Protein AF-A0A935KMZ1-F1 (afdb_monomer_lite)

Foldseek 3Di:
DDQPQDPDALVQQCVDPVNVVDDNVRSVVVSRPDHDDDADVPGDPDDPPPQDPDKDFAADDKDFDDDVPDTDDIDDPGDIGCPVRD

Sequence (86 aa):
MSISKLGLTTEQLRGIPLLRALSAEQLQRLAELFVRRELGTGELLFHAGQVADAMYLLTEGELVLRQGEEETHRLRPPAIIGELGR

Radius of gyration: 14.12 Å; chains: 1; bounding box: 27×25×40 Å

Secondary structure (DSSP, 8-state):
---------HHHHHTSGGGTTS-HHHHHHHHHH-------TT-----TTS-----EEE-SS-EEEEETTEEEEEE-SSEEESTT--

pLDDT: mean 85.68, std 13.19, range [31.92, 96.0]

Structure (mmCIF, N/CA/C/O backbone):
data_AF-A0A935KMZ1-F1
#
_entry.id   AF-A0A935KMZ1-F1
#
loop_
_atom_site.group_PDB
_atom_site.id
_atom_site.type_symbol
_atom_site.label_atom_id
_atom_site.label_alt_id
_atom_site.label_comp_id
_atom_site.label_asym_id
_atom_site.label_entity_id
_atom_site.label_seq_id
_atom_site.pdbx_PDB_ins_code
_atom_site.Cartn_x
_atom_site.Cartn_y
_atom_site.Cartn_z
_atom_site.occupancy
_atom_site.B_iso_or_equiv
_atom_site.auth_seq_id
_atom_site.auth_comp_id
_atom_site.auth_asym_id
_atom_site.auth_atom_id
_atom_site.pdbx_PDB_model_num
ATOM 1 N N . MET A 1 1 ? -8.205 12.997 -20.689 1.00 35.78 1 MET A N 1
ATOM 2 C CA . MET A 1 1 ? -8.295 12.611 -19.266 1.00 35.78 1 MET A CA 1
ATOM 3 C C . MET A 1 1 ? -6.881 12.270 -18.814 1.00 35.78 1 MET A C 1
ATOM 5 O O . MET A 1 1 ? -6.399 11.202 -19.165 1.00 35.78 1 MET A O 1
ATOM 9 N N . SER A 1 2 ? -6.155 13.214 -18.204 1.00 31.92 2 SER A N 1
ATOM 10 C CA . SER A 1 2 ? -4.769 12.965 -17.776 1.00 31.92 2 SER A CA 1
ATOM 11 C C . SER A 1 2 ? -4.782 12.069 -16.550 1.00 31.92 2 SER A C 1
ATOM 13 O O . SER A 1 2 ? -5.160 12.502 -15.466 1.00 31.92 2 SER A O 1
ATOM 15 N N . ILE A 1 3 ? -4.382 10.816 -16.737 1.00 43.56 3 ILE A N 1
ATOM 16 C CA . ILE A 1 3 ? -3.995 9.938 -15.640 1.00 43.56 3 ILE A CA 1
ATOM 17 C C . ILE A 1 3 ? -2.661 10.495 -15.144 1.00 43.56 3 ILE A C 1
ATOM 19 O O . ILE A 1 3 ? -1.635 10.335 -15.805 1.00 43.56 3 ILE A O 1
ATOM 23 N N . SER A 1 4 ? -2.675 11.224 -14.030 1.00 44.09 4 SER A N 1
ATOM 24 C CA . SER A 1 4 ? -1.448 11.614 -13.338 1.00 44.09 4 SER A CA 1
ATOM 25 C C . SER A 1 4 ? -0.776 10.326 -12.872 1.00 44.09 4 SER A C 1
ATOM 27 O O . SER A 1 4 ? -1.201 9.731 -11.883 1.00 44.09 4 SER A O 1
ATOM 29 N N . LYS A 1 5 ? 0.203 9.844 -13.647 1.00 54.28 5 LYS A N 1
ATOM 30 C CA . LYS A 1 5 ? 0.960 8.625 -13.352 1.00 54.28 5 LYS A CA 1
ATOM 31 C C . LYS A 1 5 ? 1.479 8.749 -11.920 1.00 54.28 5 LYS A C 1
ATOM 33 O O . LYS A 1 5 ? 2.158 9.726 -11.598 1.00 54.28 5 LYS A O 1
ATOM 38 N N . LEU A 1 6 ? 1.100 7.807 -11.055 1.00 59.75 6 LEU A N 1
ATOM 39 C CA . LEU A 1 6 ? 1.655 7.714 -9.712 1.00 59.75 6 LEU A CA 1
ATOM 40 C C . LEU A 1 6 ? 3.176 7.667 -9.904 1.00 59.75 6 LEU A C 1
ATOM 42 O O . LEU A 1 6 ? 3.658 6.843 -10.677 1.00 59.75 6 LEU A O 1
ATOM 46 N N . GLY A 1 7 ? 3.925 8.586 -9.298 1.00 63.66 7 GLY A N 1
ATOM 47 C CA . GLY A 1 7 ? 5.381 8.682 -9.459 1.00 63.66 7 GLY A CA 1
ATOM 48 C C . GLY A 1 7 ? 6.148 7.523 -8.813 1.00 63.66 7 GLY A C 1
ATOM 49 O O . GLY A 1 7 ? 7.212 7.754 -8.255 1.00 63.66 7 GLY A O 1
ATOM 50 N N . LEU A 1 8 ? 5.586 6.308 -8.824 1.00 78.19 8 LEU A N 1
ATOM 51 C CA . LEU A 1 8 ? 6.216 5.088 -8.349 1.00 78.19 8 LEU A CA 1
ATOM 52 C C . LEU A 1 8 ? 7.260 4.639 -9.363 1.00 78.19 8 LEU A C 1
ATOM 54 O O . LEU A 1 8 ? 6.939 4.257 -10.489 1.00 78.19 8 LEU A O 1
ATOM 58 N N . THR A 1 9 ? 8.517 4.666 -8.949 1.00 85.19 9 THR A N 1
ATOM 59 C CA . THR A 1 9 ? 9.616 4.142 -9.750 1.00 85.19 9 THR A CA 1
ATOM 60 C C . THR A 1 9 ? 9.776 2.643 -9.532 1.00 85.19 9 THR A C 1
ATOM 62 O O . THR A 1 9 ? 9.431 2.086 -8.483 1.00 85.19 9 THR A O 1
ATOM 65 N N . THR A 1 10 ? 10.364 1.967 -10.517 1.00 86.81 10 THR A N 1
ATOM 66 C CA . THR A 1 10 ? 10.768 0.565 -10.380 1.00 86.81 10 THR A CA 1
ATOM 67 C C . THR A 1 10 ? 11.712 0.360 -9.197 1.00 86.81 10 THR A C 1
ATOM 69 O O . THR A 1 10 ? 11.669 -0.679 -8.546 1.00 86.81 10 THR A O 1
ATOM 72 N N . GLU A 1 11 ? 12.529 1.362 -8.874 1.00 84.44 11 GLU A N 1
ATOM 73 C CA . GLU A 1 11 ? 13.477 1.356 -7.760 1.00 84.44 11 GLU A CA 1
ATOM 74 C C . GLU A 1 11 ? 12.751 1.347 -6.413 1.00 84.44 11 GLU A C 1
ATOM 76 O O . GLU A 1 11 ? 13.115 0.562 -5.536 1.00 84.44 11 GLU A O 1
ATOM 81 N N . GLN A 1 12 ? 11.694 2.154 -6.264 1.00 84.50 12 GLN A N 1
ATOM 82 C CA . GLN A 1 12 ? 10.865 2.157 -5.057 1.00 84.50 12 GLN A CA 1
ATOM 83 C C . GLN A 1 12 ? 10.190 0.800 -4.845 1.00 84.50 12 GLN A C 1
ATOM 85 O O . GLN A 1 12 ? 10.225 0.264 -3.737 1.00 84.50 12 GLN A O 1
ATOM 90 N N . LEU A 1 13 ? 9.637 0.206 -5.908 1.00 89.44 13 LEU A N 1
ATOM 91 C CA . LEU A 1 13 ? 8.997 -1.108 -5.820 1.00 89.44 13 LEU A CA 1
ATOM 92 C C . LEU A 1 13 ? 10.003 -2.231 -5.532 1.00 89.44 13 LEU A C 1
ATOM 94 O O . LEU A 1 13 ? 9.721 -3.116 -4.728 1.00 89.44 13 LEU A O 1
ATOM 98 N N . ARG A 1 14 ? 11.204 -2.175 -6.119 1.00 89.50 14 ARG A N 1
ATOM 99 C CA . ARG A 1 14 ? 12.280 -3.156 -5.890 1.00 89.50 14 ARG A CA 1
ATOM 100 C C . ARG A 1 14 ? 12.782 -3.158 -4.443 1.00 89.50 14 ARG A C 1
ATOM 102 O O . ARG A 1 14 ? 13.255 -4.185 -3.956 1.00 89.50 14 ARG A O 1
ATOM 109 N N . GLY A 1 15 ? 12.662 -2.033 -3.736 1.00 87.12 15 GLY A N 1
ATOM 110 C CA . GLY A 1 15 ? 12.968 -1.952 -2.306 1.00 87.12 15 GLY A CA 1
ATOM 111 C C . GLY A 1 15 ? 12.102 -2.886 -1.452 1.00 87.12 15 GLY A C 1
ATOM 112 O O . GLY A 1 15 ? 12.560 -3.371 -0.412 1.00 87.12 15 GLY A O 1
ATOM 113 N N . ILE A 1 16 ? 10.892 -3.204 -1.919 1.00 88.94 16 ILE A N 1
ATOM 114 C CA . ILE A 1 16 ? 9.891 -3.949 -1.163 1.00 88.94 16 ILE A CA 1
ATOM 115 C C . ILE A 1 16 ? 10.139 -5.461 -1.277 1.00 88.94 16 ILE A C 1
ATOM 117 O O . ILE A 1 16 ? 10.049 -5.999 -2.381 1.00 88.94 16 ILE A O 1
ATOM 121 N N . PRO A 1 17 ? 10.401 -6.181 -0.162 1.00 88.50 17 PRO A N 1
ATOM 122 C CA . PRO A 1 17 ? 10.750 -7.604 -0.191 1.00 88.50 17 PRO A CA 1
ATOM 123 C C . PRO A 1 17 ? 9.790 -8.490 -0.992 1.00 88.50 17 PRO A C 1
ATOM 125 O O . PRO A 1 17 ? 10.256 -9.319 -1.769 1.00 88.50 17 PRO A O 1
ATOM 128 N N . LEU A 1 18 ? 8.476 -8.267 -0.866 1.00 87.88 18 LEU A N 1
ATOM 129 C CA . LEU A 1 18 ? 7.443 -9.037 -1.570 1.00 87.88 18 LEU A CA 1
ATOM 130 C C . LEU A 1 18 ? 7.548 -8.934 -3.103 1.00 87.88 18 LEU A C 1
ATOM 132 O O . LEU A 1 18 ? 7.179 -9.863 -3.811 1.00 87.88 18 LEU A O 1
ATOM 136 N N . LEU A 1 19 ? 8.072 -7.820 -3.622 1.00 90.62 19 LEU A N 1
ATOM 137 C CA . LEU A 1 19 ? 8.132 -7.535 -5.058 1.00 90.62 19 LEU A CA 1
ATOM 138 C C . LEU A 1 19 ? 9.513 -7.814 -5.672 1.00 90.62 19 LEU A C 1
ATOM 140 O O . LEU A 1 19 ? 9.674 -7.701 -6.885 1.00 90.62 19 LEU A O 1
ATOM 144 N N . ARG A 1 20 ? 10.518 -8.198 -4.870 1.00 88.44 20 ARG A N 1
ATOM 145 C CA . ARG A 1 20 ? 11.914 -8.370 -5.330 1.00 88.44 20 ARG A CA 1
ATOM 146 C C . ARG A 1 20 ? 12.101 -9.436 -6.404 1.00 88.44 20 ARG A C 1
ATOM 148 O O . ARG A 1 20 ? 13.072 -9.364 -7.148 1.00 88.44 20 ARG A O 1
ATOM 155 N N . ALA A 1 21 ? 11.208 -10.421 -6.465 1.00 92.06 21 ALA A N 1
ATOM 156 C CA . ALA A 1 21 ? 11.270 -11.496 -7.451 1.00 92.06 21 ALA A CA 1
ATOM 157 C C . ALA A 1 21 ? 10.801 -11.065 -8.854 1.00 92.06 21 ALA A C 1
ATOM 159 O O . ALA A 1 21 ? 10.970 -11.820 -9.808 1.00 92.06 21 ALA A O 1
ATOM 160 N N . LEU A 1 22 ? 10.203 -9.876 -8.990 1.00 94.50 22 LEU A N 1
ATOM 161 C CA . LEU A 1 22 ? 9.693 -9.374 -10.262 1.00 94.50 22 LEU A CA 1
ATOM 162 C C . LEU A 1 22 ? 10.813 -8.751 -11.109 1.00 94.50 22 LEU A C 1
ATOM 164 O O . LEU A 1 22 ? 11.665 -8.014 -10.605 1.00 94.50 22 LEU A O 1
ATOM 168 N N . SER A 1 23 ? 10.781 -9.006 -12.419 1.00 95.75 23 SER A N 1
ATOM 169 C CA . SER A 1 23 ? 11.661 -8.355 -13.394 1.00 95.75 23 SER A CA 1
ATOM 170 C C . SER A 1 23 ? 11.406 -6.847 -13.463 1.00 95.75 23 SER A C 1
ATOM 172 O O . SER A 1 23 ? 10.365 -6.348 -13.028 1.00 95.75 23 SER A O 1
ATOM 174 N N . ALA A 1 24 ? 12.332 -6.098 -14.065 1.00 92.12 24 ALA A N 1
ATOM 175 C CA . ALA A 1 24 ? 12.140 -4.666 -14.286 1.00 92.12 24 ALA A CA 1
ATOM 176 C C . ALA A 1 24 ? 10.874 -4.375 -15.114 1.00 92.12 24 ALA A C 1
ATOM 178 O O . ALA A 1 24 ? 10.106 -3.487 -14.745 1.00 92.12 24 ALA A O 1
ATOM 179 N N . GLU A 1 25 ? 10.593 -5.158 -16.165 1.00 94.12 25 GLU A N 1
ATOM 180 C CA . GLU A 1 25 ? 9.372 -4.975 -16.960 1.00 94.12 25 GLU A CA 1
ATOM 181 C C . GLU A 1 25 ? 8.108 -5.330 -16.166 1.00 94.12 25 GLU A C 1
ATOM 183 O O . GLU A 1 25 ? 7.073 -4.686 -16.334 1.00 94.12 25 GLU A O 1
ATOM 188 N N . GLN A 1 26 ? 8.163 -6.350 -15.302 1.00 95.19 26 GLN A N 1
ATOM 189 C CA . GLN A 1 26 ? 7.045 -6.701 -14.421 1.00 95.19 26 GLN A CA 1
ATOM 190 C C . GLN A 1 26 ? 6.772 -5.599 -13.393 1.00 95.19 26 GLN A C 1
ATOM 192 O O . GLN A 1 26 ? 5.615 -5.236 -13.199 1.00 95.19 26 GLN A O 1
ATOM 197 N N . LEU A 1 27 ? 7.817 -5.032 -12.784 1.00 93.31 27 LEU A N 1
ATOM 198 C CA . LEU A 1 27 ? 7.699 -3.906 -11.855 1.00 93.31 27 LEU A CA 1
ATOM 199 C C . LEU A 1 27 ? 7.142 -2.661 -12.546 1.00 93.31 27 LEU A C 1
ATOM 201 O O . LEU A 1 27 ? 6.296 -1.982 -11.975 1.00 93.31 27 LEU A O 1
ATOM 205 N N . GLN A 1 28 ? 7.570 -2.382 -13.779 1.00 91.31 28 GLN A N 1
ATOM 206 C CA . GLN A 1 28 ? 7.045 -1.258 -14.548 1.00 91.31 28 GLN A CA 1
ATOM 207 C C . GLN A 1 28 ? 5.551 -1.426 -14.838 1.00 91.31 28 GLN A C 1
ATOM 209 O O . GLN A 1 28 ? 4.780 -0.501 -14.599 1.00 91.31 28 GLN A O 1
ATOM 214 N N . ARG A 1 29 ? 5.120 -2.616 -15.279 1.00 92.06 29 ARG A N 1
ATOM 215 C CA . ARG A 1 29 ? 3.691 -2.901 -15.476 1.00 92.06 29 ARG A CA 1
ATOM 216 C C . ARG A 1 29 ? 2.908 -2.804 -14.170 1.00 92.06 29 ARG A C 1
ATOM 218 O O . ARG A 1 29 ? 1.823 -2.244 -14.163 1.00 92.06 29 ARG A O 1
ATOM 225 N N . LEU A 1 30 ? 3.458 -3.312 -13.068 1.00 90.50 30 LEU A N 1
ATOM 226 C CA . LEU A 1 30 ? 2.823 -3.226 -11.754 1.00 90.50 30 LEU A CA 1
ATOM 227 C C . LEU A 1 30 ? 2.660 -1.770 -11.293 1.00 90.50 30 LEU A C 1
ATOM 229 O O . LEU A 1 30 ? 1.596 -1.412 -10.796 1.00 90.50 30 LEU A O 1
ATOM 233 N N . ALA A 1 31 ? 3.677 -0.926 -11.491 1.00 89.25 31 ALA A N 1
ATOM 234 C CA . ALA A 1 31 ? 3.613 0.498 -11.162 1.00 89.25 31 ALA A CA 1
ATOM 235 C C . ALA A 1 31 ? 2.453 1.203 -11.884 1.00 89.25 31 ALA A C 1
ATOM 237 O O . ALA A 1 31 ? 1.797 2.063 -11.302 1.00 89.25 31 ALA A O 1
ATOM 238 N N . GLU A 1 32 ? 2.168 0.807 -13.127 1.00 88.88 32 GLU A N 1
ATOM 239 C CA . GLU A 1 32 ? 1.074 1.362 -13.930 1.00 88.88 32 GLU A CA 1
ATOM 240 C C . GLU A 1 32 ? -0.323 0.916 -13.472 1.00 88.88 32 GLU A C 1
ATOM 242 O O . GLU A 1 32 ? -1.301 1.580 -13.810 1.00 88.88 32 GLU A O 1
ATOM 247 N N . LEU A 1 33 ? -0.430 -0.165 -12.690 1.00 88.81 33 LEU A N 1
ATOM 248 C CA . LEU A 1 33 ? -1.704 -0.644 -12.142 1.00 88.81 33 LEU A CA 1
ATOM 249 C C . LEU A 1 33 ? -2.127 0.097 -10.868 1.00 88.81 33 LEU A C 1
ATOM 251 O O . LEU A 1 33 ? -3.301 0.054 -10.499 1.00 88.81 33 LEU A O 1
ATOM 255 N N . PHE A 1 34 ? -1.200 0.769 -10.180 1.00 89.19 34 PHE A N 1
ATOM 256 C CA . PHE A 1 34 ? -1.532 1.504 -8.964 1.00 89.19 34 PHE A CA 1
ATOM 257 C C . PHE A 1 34 ? -2.311 2.786 -9.272 1.00 89.19 34 PHE A C 1
ATOM 259 O O . PHE A 1 34 ? -1.913 3.612 -10.094 1.00 89.19 34 PHE A O 1
ATOM 266 N N . VAL A 1 35 ? -3.393 2.991 -8.523 1.00 88.25 35 VAL A N 1
ATOM 267 C CA . VAL A 1 35 ? -4.197 4.217 -8.543 1.00 88.25 35 VAL A CA 1
ATOM 268 C C . VAL A 1 35 ? -3.976 4.978 -7.237 1.00 88.25 35 VAL A C 1
ATOM 270 O O . VAL A 1 35 ? -3.954 4.380 -6.161 1.00 88.25 35 VAL A O 1
ATOM 273 N N . ARG A 1 36 ? -3.805 6.306 -7.320 1.00 88.06 36 ARG A N 1
ATOM 274 C CA . ARG A 1 36 ? -3.648 7.163 -6.135 1.00 88.06 36 ARG A CA 1
ATOM 275 C C . ARG A 1 36 ? -4.925 7.122 -5.298 1.00 88.06 36 ARG A C 1
ATOM 277 O O . ARG A 1 36 ? -6.004 7.396 -5.815 1.00 88.06 36 ARG A O 1
ATOM 284 N N . ARG A 1 37 ? -4.778 6.858 -4.002 1.00 90.75 37 ARG A N 1
ATOM 285 C CA . ARG A 1 37 ? -5.822 7.040 -2.992 1.00 90.75 37 ARG A CA 1
ATOM 286 C C . ARG A 1 37 ? -5.266 7.938 -1.898 1.00 90.75 37 ARG A C 1
ATOM 288 O O . ARG A 1 37 ? -4.190 7.665 -1.377 1.00 90.75 37 ARG A O 1
ATOM 295 N N . GLU A 1 38 ? -5.990 9.001 -1.585 1.00 93.12 38 GLU A N 1
ATOM 296 C CA . GLU A 1 38 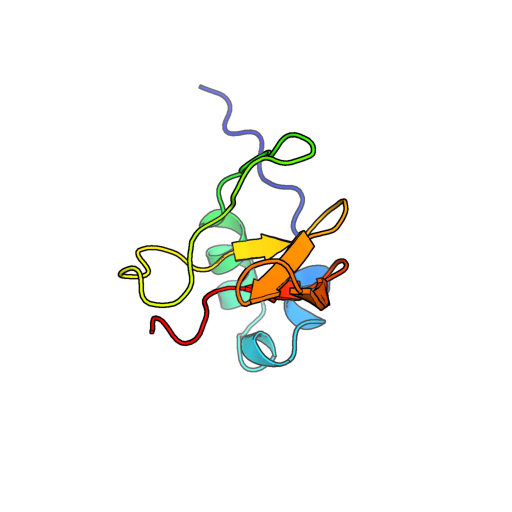? -5.669 9.905 -0.482 1.00 93.12 38 GLU A CA 1
ATOM 297 C C . GLU A 1 38 ? -6.630 9.634 0.668 1.00 93.12 38 GLU A C 1
ATOM 299 O O . GLU A 1 38 ? -7.784 9.280 0.434 1.00 93.12 38 GLU A O 1
ATOM 304 N N . LEU A 1 39 ? -6.127 9.761 1.892 1.00 94.69 39 LEU A N 1
ATOM 305 C CA . LEU A 1 39 ? -6.908 9.633 3.113 1.00 94.69 39 LEU A CA 1
ATOM 306 C C . LEU A 1 39 ? -6.646 10.855 3.985 1.00 94.69 39 LEU A C 1
ATOM 308 O O . LEU A 1 39 ? -5.497 11.278 4.140 1.00 94.69 39 LEU A O 1
ATOM 312 N N . GLY A 1 40 ? -7.708 11.406 4.561 1.00 95.69 40 GLY A N 1
ATOM 313 C CA . GLY A 1 40 ? -7.604 12.440 5.582 1.00 95.69 40 GLY A CA 1
ATOM 314 C C . GLY A 1 40 ? -7.172 11.880 6.940 1.00 95.69 40 GLY A C 1
ATOM 315 O O . GLY A 1 40 ? -7.279 10.685 7.221 1.00 95.69 40 GLY A O 1
ATOM 316 N N . T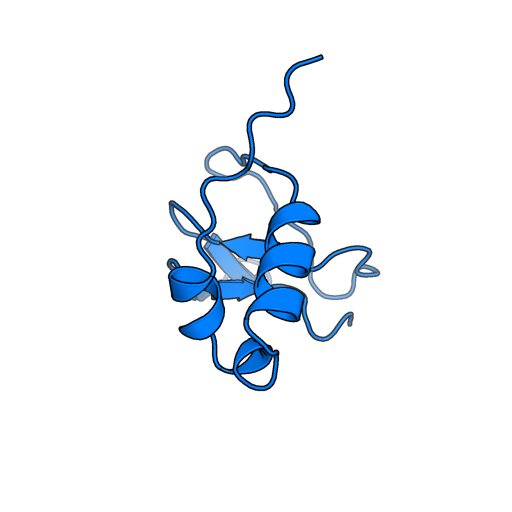HR A 1 41 ? -6.725 12.761 7.837 1.00 93.25 41 THR A N 1
ATOM 317 C CA . THR A 1 41 ? -6.461 12.388 9.234 1.00 93.25 41 THR A CA 1
ATOM 318 C C . THR A 1 41 ? -7.718 11.802 9.874 1.00 93.25 41 THR A C 1
ATOM 320 O O . THR A 1 41 ? -8.763 12.447 9.907 1.00 93.25 41 THR A O 1
ATOM 323 N N . GLY A 1 42 ? -7.598 10.591 10.420 1.00 92.38 42 GLY A N 1
ATOM 324 C CA . GLY A 1 42 ? -8.707 9.876 11.055 1.00 92.38 42 GLY A CA 1
ATOM 325 C C . GLY A 1 42 ? -9.607 9.108 10.083 1.00 92.38 42 GLY A C 1
ATOM 326 O O . GLY A 1 42 ? -10.476 8.371 10.542 1.00 92.38 42 GLY A O 1
ATOM 327 N N . GLU A 1 43 ? -9.390 9.228 8.772 1.00 95.06 43 GLU A N 1
ATOM 328 C CA . GLU A 1 43 ? -10.097 8.421 7.783 1.00 95.06 43 GLU A CA 1
ATOM 329 C C . GLU A 1 43 ? -9.595 6.973 7.807 1.00 95.06 43 GLU A C 1
ATOM 331 O O . GLU A 1 43 ? -8.401 6.695 7.956 1.00 95.06 43 GLU A O 1
ATOM 336 N N . LEU A 1 44 ? -10.526 6.033 7.668 1.00 92.25 44 LEU A N 1
ATOM 337 C CA . LEU A 1 44 ? -10.225 4.613 7.700 1.00 92.25 44 LEU A CA 1
ATOM 338 C C . LEU A 1 44 ? -9.869 4.091 6.303 1.00 92.25 44 LEU A C 1
ATOM 340 O O . LEU A 1 44 ? -10.623 4.276 5.348 1.00 92.25 44 LEU A O 1
ATOM 344 N N . LEU A 1 45 ? -8.765 3.345 6.202 1.00 92.19 45 LEU A N 1
ATOM 345 C CA . LEU A 1 45 ? -8.427 2.621 4.977 1.00 92.19 45 LEU A CA 1
ATOM 346 C C . LEU A 1 45 ? -9.351 1.402 4.764 1.00 92.19 45 LEU A C 1
ATOM 348 O O . LEU A 1 45 ? -10.013 1.327 3.726 1.00 92.19 45 LEU A O 1
ATOM 352 N N . PHE A 1 46 ? -9.388 0.479 5.737 1.00 90.19 46 PHE A N 1
ATOM 353 C CA . PHE A 1 46 ? -10.310 -0.667 5.847 1.00 90.19 46 PHE A CA 1
ATOM 354 C C . PHE A 1 46 ? -10.300 -1.252 7.279 1.00 90.19 46 PHE A C 1
ATOM 356 O O . PHE A 1 46 ? -9.410 -0.925 8.067 1.00 90.19 46 PHE A O 1
ATOM 363 N N . HIS A 1 47 ? -11.246 -2.143 7.607 1.00 88.50 47 HIS A N 1
ATOM 364 C CA . HIS A 1 47 ? -11.216 -2.955 8.835 1.00 88.50 47 HIS A CA 1
ATOM 365 C C . HIS A 1 47 ? -10.658 -4.360 8.575 1.00 88.50 47 HIS A C 1
ATOM 367 O O . HIS A 1 47 ? -10.960 -4.976 7.553 1.00 88.50 47 HIS A O 1
ATOM 373 N N . ALA A 1 48 ? -9.890 -4.894 9.527 1.00 79.81 48 ALA A N 1
ATOM 374 C CA . ALA A 1 48 ? -9.456 -6.290 9.484 1.00 79.81 48 ALA A CA 1
ATOM 375 C C . ALA A 1 48 ? -10.668 -7.242 9.457 1.00 79.81 48 ALA A C 1
ATOM 377 O O . ALA A 1 48 ? -11.660 -7.001 10.147 1.00 79.81 48 ALA A O 1
ATOM 378 N N . GLY A 1 49 ? -10.590 -8.311 8.660 1.00 78.81 49 GLY A N 1
ATOM 379 C CA . GLY A 1 49 ? -11.687 -9.265 8.468 1.00 78.81 49 GLY A CA 1
ATOM 380 C C . GLY A 1 49 ? -12.752 -8.836 7.451 1.00 78.81 49 GLY A C 1
ATOM 381 O O . GLY A 1 49 ? -13.689 -9.594 7.202 1.00 78.81 49 GLY A O 1
ATOM 382 N N . GLN A 1 50 ? -12.637 -7.647 6.847 1.00 82.12 50 GLN A N 1
ATOM 383 C CA . GLN A 1 50 ? -13.402 -7.324 5.641 1.00 82.12 50 GLN A CA 1
ATOM 384 C C . GLN A 1 50 ? -12.767 -8.004 4.427 1.00 82.12 50 GLN A C 1
ATOM 386 O O . GLN A 1 50 ? -11.546 -8.138 4.354 1.00 82.12 50 GLN A O 1
ATOM 391 N N . VAL A 1 51 ? -13.600 -8.404 3.460 1.00 80.00 51 VAL A N 1
ATOM 392 C CA . VAL A 1 51 ? -13.117 -8.924 2.175 1.00 80.00 51 VAL A CA 1
ATOM 393 C C . VAL A 1 51 ? -12.198 -7.879 1.549 1.00 80.00 51 VAL A C 1
ATOM 395 O O . VAL A 1 51 ? -12.580 -6.722 1.377 1.00 80.00 51 VAL A O 1
ATOM 398 N N . ALA A 1 52 ? -10.962 -8.281 1.271 1.00 78.56 52 ALA A N 1
ATOM 399 C CA . ALA A 1 52 ? -9.981 -7.407 0.663 1.00 78.56 52 ALA A CA 1
ATOM 400 C C . ALA A 1 52 ? -10.140 -7.433 -0.859 1.00 78.56 52 ALA A C 1
ATOM 402 O O . ALA A 1 52 ? -9.861 -8.443 -1.502 1.00 78.56 52 ALA A O 1
ATOM 403 N N . ASP A 1 53 ? -10.520 -6.295 -1.433 1.00 82.25 53 ASP A N 1
ATOM 404 C CA . ASP A 1 53 ? -10.637 -6.140 -2.889 1.00 82.25 53 ASP A CA 1
ATOM 405 C C . ASP A 1 53 ? -9.376 -5.523 -3.523 1.00 82.25 53 ASP A C 1
ATOM 407 O O . ASP A 1 53 ? -9.258 -5.429 -4.745 1.00 82.25 53 ASP A O 1
ATOM 411 N N . ALA A 1 54 ? -8.424 -5.075 -2.696 1.00 87.81 54 ALA A N 1
ATOM 412 C CA . ALA A 1 54 ? -7.187 -4.437 -3.133 1.00 87.81 54 ALA A CA 1
ATOM 413 C C . ALA A 1 54 ? -6.067 -4.561 -2.089 1.00 87.81 54 ALA A C 1
ATOM 415 O O . ALA A 1 54 ? -6.318 -4.584 -0.883 1.00 87.81 54 ALA A O 1
ATOM 416 N N . MET A 1 55 ? -4.821 -4.536 -2.568 1.00 88.88 55 MET A N 1
ATOM 417 C CA . MET A 1 55 ? -3.644 -4.232 -1.751 1.00 88.88 55 MET A CA 1
ATOM 418 C C . MET A 1 55 ? -3.266 -2.756 -1.895 1.00 88.88 55 MET A C 1
ATOM 420 O O . MET A 1 55 ? -3.505 -2.139 -2.935 1.00 88.88 55 MET A O 1
ATOM 424 N N . TYR A 1 56 ? -2.616 -2.204 -0.875 1.00 91.31 56 TYR A N 1
ATOM 425 C CA . TYR A 1 56 ? -2.179 -0.811 -0.861 1.00 91.31 56 TYR A CA 1
ATOM 426 C C . TYR A 1 56 ? -0.671 -0.714 -0.660 1.00 91.31 56 TYR A C 1
ATOM 428 O O . TYR A 1 56 ? -0.069 -1.524 0.046 1.00 91.31 56 TYR A O 1
ATOM 436 N N . LEU A 1 57 ? -0.076 0.316 -1.256 1.00 92.00 57 LEU A N 1
ATOM 437 C CA . LEU A 1 57 ? 1.290 0.743 -0.990 1.00 92.00 57 LEU A CA 1
ATOM 438 C C . LEU A 1 57 ? 1.243 2.127 -0.343 1.00 92.00 57 LEU A C 1
ATOM 440 O O . LEU A 1 57 ? 0.832 3.095 -0.980 1.00 92.00 57 LEU A O 1
ATOM 444 N N . LEU A 1 58 ? 1.666 2.225 0.915 1.00 92.38 58 LEU A N 1
ATOM 445 C CA . LEU A 1 58 ? 1.776 3.503 1.609 1.00 92.38 58 LEU A CA 1
ATOM 446 C C . LEU A 1 58 ? 3.007 4.257 1.088 1.00 92.38 58 LEU A C 1
ATOM 448 O O . LEU A 1 58 ? 4.140 3.831 1.322 1.00 92.38 58 LEU A O 1
ATOM 452 N N . THR A 1 59 ? 2.778 5.362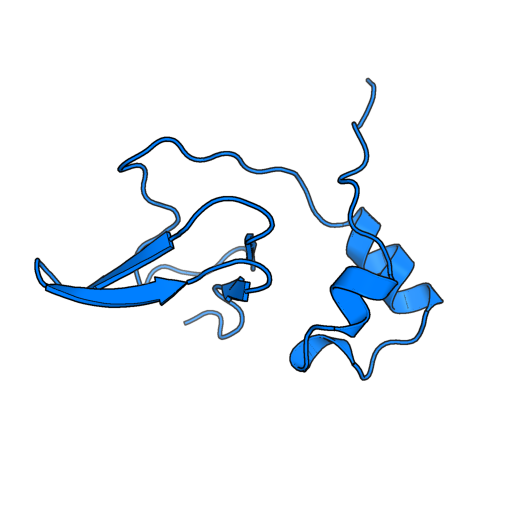 0.378 1.00 89.94 59 THR A N 1
ATOM 453 C CA . THR A 1 59 ? 3.835 6.178 -0.247 1.00 89.94 59 THR A CA 1
ATOM 454 C C . THR A 1 59 ? 4.161 7.454 0.521 1.00 89.94 59 THR A C 1
ATOM 456 O O . THR A 1 59 ? 5.266 7.969 0.394 1.00 89.94 59 THR A O 1
ATOM 459 N N . GLU A 1 60 ? 3.218 7.964 1.311 1.00 90.56 60 GLU A N 1
ATOM 460 C CA . GLU A 1 60 ? 3.338 9.203 2.082 1.00 90.56 60 GLU A CA 1
ATOM 461 C C . GLU A 1 60 ? 2.499 9.107 3.363 1.00 90.56 60 GLU A C 1
ATOM 463 O O . GLU A 1 60 ? 1.504 8.385 3.401 1.00 90.56 60 GLU A O 1
ATOM 468 N N . GLY A 1 61 ? 2.896 9.845 4.401 1.00 94.25 61 GLY A N 1
ATOM 469 C CA . GLY A 1 61 ? 2.145 9.937 5.648 1.00 94.25 61 GLY A CA 1
ATOM 470 C C . GLY A 1 61 ? 2.332 8.715 6.539 1.00 94.25 61 GLY A C 1
ATOM 471 O O . GLY A 1 61 ? 3.408 8.118 6.590 1.00 94.25 61 GLY A O 1
ATOM 472 N N . GLU A 1 62 ? 1.290 8.372 7.288 1.00 96.00 62 GLU A N 1
ATOM 473 C CA . GLU A 1 62 ? 1.342 7.297 8.268 1.00 96.00 62 GLU A CA 1
ATOM 474 C C . GLU A 1 62 ? -0.031 6.657 8.460 1.00 96.00 62 GLU A C 1
ATOM 476 O O . GLU A 1 62 ? -1.057 7.335 8.402 1.00 96.00 62 GLU A O 1
ATOM 481 N N . LEU A 1 63 ? -0.043 5.351 8.718 1.00 95.62 63 LEU A N 1
ATOM 482 C CA . LEU A 1 63 ? -1.246 4.609 9.083 1.00 95.62 63 LEU A CA 1
ATOM 483 C C . LEU A 1 63 ? -1.037 3.903 10.416 1.00 95.62 63 LEU A C 1
ATOM 485 O O . LEU A 1 63 ? 0.050 3.411 10.711 1.00 95.62 63 LEU A O 1
ATOM 489 N N . VAL A 1 64 ? -2.100 3.817 11.206 1.00 94.69 64 VAL A N 1
ATOM 490 C CA . VAL A 1 64 ? -2.101 3.104 12.483 1.00 94.69 64 VAL A CA 1
ATOM 491 C C . VAL A 1 64 ? -3.034 1.908 12.372 1.00 94.69 64 VAL A C 1
ATOM 493 O O . VAL A 1 64 ? -4.176 2.043 11.937 1.00 94.69 64 VAL A O 1
ATOM 496 N N . LEU A 1 65 ? -2.557 0.741 12.793 1.00 92.56 65 LEU A N 1
ATOM 497 C CA . LEU A 1 65 ? -3.393 -0.437 12.982 1.00 92.56 65 LEU A CA 1
ATOM 498 C C . LEU A 1 65 ? -3.974 -0.394 14.388 1.00 92.56 65 LEU A C 1
ATOM 500 O O . LEU A 1 65 ? -3.230 -0.337 15.371 1.00 92.56 65 LEU A O 1
ATOM 504 N N . ARG A 1 66 ? -5.299 -0.468 14.477 1.00 91.62 66 ARG A N 1
ATOM 505 C CA . ARG A 1 66 ? -6.020 -0.506 15.748 1.00 91.62 66 ARG A CA 1
ATOM 506 C C . ARG A 1 66 ? -6.714 -1.844 15.950 1.00 91.62 66 ARG A C 1
ATOM 508 O O . ARG A 1 66 ? -7.262 -2.400 15.001 1.00 91.62 66 ARG A O 1
ATOM 515 N N . GLN A 1 67 ? -6.700 -2.331 17.185 1.00 88.81 67 GLN 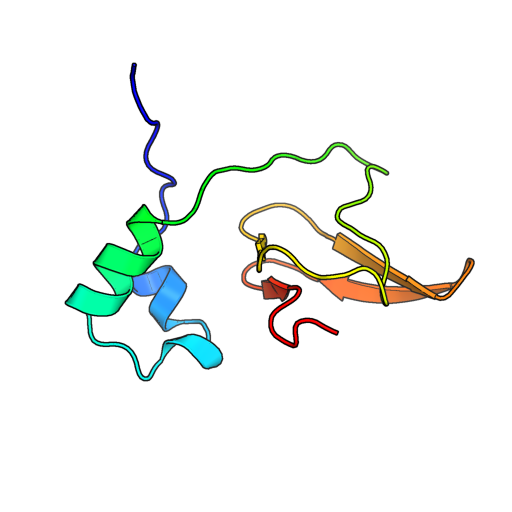A N 1
ATOM 516 C CA . GLN A 1 67 ? -7.540 -3.438 17.640 1.00 88.81 67 GLN A CA 1
ATOM 517 C C . GLN A 1 67 ? -8.438 -2.906 18.758 1.00 88.81 67 GLN A C 1
ATOM 519 O O . GLN A 1 67 ? -7.985 -2.657 19.871 1.00 88.81 67 GLN A O 1
ATOM 524 N N . GLY A 1 68 ? -9.708 -2.649 18.433 1.00 87.00 68 GLY A N 1
ATOM 525 C CA . GLY A 1 68 ? -10.579 -1.862 19.306 1.00 87.00 68 GLY A CA 1
ATOM 526 C C . GLY A 1 68 ? -10.061 -0.426 19.444 1.00 87.00 68 GLY A C 1
ATOM 527 O O . GLY A 1 68 ? -9.819 0.244 18.440 1.00 87.00 68 GLY A O 1
ATOM 528 N N . GLU A 1 69 ? -9.881 0.032 20.682 1.00 86.88 69 GLU A N 1
ATOM 529 C CA . GLU A 1 69 ? -9.346 1.368 20.988 1.00 86.88 69 GLU A CA 1
ATOM 530 C C . GLU A 1 69 ? -7.808 1.409 21.041 1.00 86.88 69 GLU A C 1
ATOM 532 O O . GLU A 1 69 ? -7.221 2.490 21.077 1.00 86.88 69 GLU A O 1
ATOM 537 N N . GLU A 1 70 ? -7.139 0.254 21.015 1.00 93.06 70 GLU A N 1
ATOM 538 C CA . GLU A 1 70 ? -5.688 0.167 21.168 1.00 93.06 70 GLU A CA 1
ATOM 539 C C . GLU A 1 70 ? -4.959 0.320 19.826 1.00 93.06 70 GLU A C 1
ATOM 541 O O . GLU A 1 70 ? -5.251 -0.378 18.851 1.00 93.06 70 GLU A O 1
ATOM 546 N N . GLU A 1 71 ? -3.967 1.215 19.776 1.00 93.44 71 GLU A N 1
ATOM 547 C CA . GLU A 1 71 ? -3.018 1.301 18.664 1.00 93.44 71 GLU A CA 1
ATOM 548 C C . GLU A 1 71 ? -1.944 0.218 18.804 1.00 93.44 71 GLU A C 1
ATOM 550 O O . GLU A 1 71 ? -1.129 0.252 19.720 1.00 93.44 71 GLU A O 1
ATOM 555 N N . THR A 1 72 ? -1.913 -0.727 17.868 1.00 93.69 72 THR A N 1
ATOM 556 C CA . THR A 1 72 ? -1.006 -1.888 17.929 1.00 93.69 72 THR A CA 1
ATOM 557 C C . THR A 1 72 ? 0.256 -1.687 17.099 1.00 93.69 72 THR A C 1
ATOM 559 O O . THR A 1 72 ? 1.353 -2.058 17.514 1.00 93.69 72 THR A O 1
ATOM 562 N N . HIS A 1 73 ? 0.122 -1.066 15.924 1.00 92.69 73 HIS A N 1
ATOM 563 C CA . HIS A 1 73 ? 1.237 -0.827 15.015 1.00 92.69 73 HIS A CA 1
ATOM 564 C C . HIS A 1 73 ? 1.088 0.491 14.273 1.00 92.69 73 HIS A C 1
ATOM 566 O O . HIS A 1 73 ? -0.014 0.979 14.030 1.00 92.69 73 HIS A O 1
ATOM 572 N N . ARG A 1 74 ? 2.231 1.028 13.854 1.00 95.12 74 ARG A N 1
ATOM 573 C CA . ARG A 1 74 ? 2.343 2.264 13.090 1.00 95.12 74 ARG A CA 1
ATOM 574 C C . ARG A 1 74 ? 3.159 1.989 11.834 1.00 95.12 74 ARG A C 1
ATOM 576 O O . ARG A 1 74 ? 4.300 1.541 11.927 1.00 95.12 74 ARG A O 1
ATOM 583 N N . LEU A 1 75 ? 2.556 2.207 10.671 1.00 94.31 75 LEU A N 1
ATOM 584 C CA . LEU A 1 75 ? 3.143 1.950 9.361 1.00 94.31 75 LEU A CA 1
ATOM 585 C C . LEU A 1 75 ? 3.605 3.253 8.724 1.00 94.31 75 LEU A C 1
ATOM 587 O O . LEU A 1 75 ? 2.858 4.228 8.678 1.00 94.31 75 LEU A O 1
ATOM 591 N N . ARG A 1 76 ? 4.823 3.234 8.185 1.00 93.44 76 ARG A N 1
ATOM 592 C CA . ARG A 1 76 ? 5.437 4.341 7.448 1.00 93.44 76 ARG A CA 1
ATOM 593 C C . ARG A 1 76 ? 5.867 3.878 6.056 1.00 93.44 76 ARG A C 1
ATOM 595 O O . ARG A 1 76 ? 6.117 2.685 5.880 1.00 93.44 76 ARG A O 1
ATOM 602 N N . PRO A 1 77 ? 5.978 4.789 5.078 1.00 90.69 77 PRO A N 1
ATOM 603 C CA . PRO A 1 77 ? 6.463 4.447 3.751 1.00 90.69 77 PRO A CA 1
ATOM 604 C C . PRO A 1 77 ? 7.890 3.864 3.745 1.00 90.69 77 PRO A C 1
ATOM 606 O O . PRO A 1 77 ? 8.741 4.337 4.504 1.00 90.69 77 PRO A O 1
ATOM 609 N N . PRO A 1 78 ? 8.196 2.928 2.825 1.00 88.50 78 PRO A N 1
ATOM 610 C CA . PRO A 1 78 ? 7.246 2.151 2.031 1.00 88.50 78 PRO A CA 1
ATOM 611 C C . PRO A 1 78 ? 6.671 0.986 2.853 1.00 88.50 78 PRO A C 1
ATOM 613 O O . PRO A 1 78 ? 7.417 0.221 3.462 1.00 88.50 78 PRO A O 1
ATOM 616 N N . ALA A 1 79 ? 5.351 0.800 2.814 1.00 89.12 79 ALA A N 1
ATOM 617 C CA . ALA A 1 79 ? 4.691 -0.344 3.447 1.00 89.12 79 ALA A CA 1
ATOM 618 C C . ALA A 1 79 ? 3.610 -0.929 2.535 1.00 89.12 79 ALA A C 1
ATOM 620 O O . ALA A 1 79 ? 2.804 -0.184 1.978 1.00 89.12 79 ALA A O 1
ATOM 621 N N . ILE A 1 80 ? 3.587 -2.259 2.407 1.00 89.88 80 ILE A N 1
ATOM 622 C CA . ILE A 1 80 ? 2.485 -2.981 1.764 1.00 89.88 80 ILE A CA 1
ATOM 623 C C . ILE A 1 80 ? 1.431 -3.317 2.813 1.00 89.88 80 ILE A C 1
ATOM 625 O O . ILE A 1 80 ? 1.757 -3.764 3.911 1.00 89.88 80 ILE A O 1
ATOM 629 N N . ILE A 1 81 ? 0.168 -3.106 2.457 1.00 91.00 81 ILE A N 1
ATOM 630 C CA . ILE A 1 81 ? -0.984 -3.298 3.333 1.00 91.00 81 ILE A CA 1
ATOM 631 C C . ILE A 1 81 ? -2.021 -4.146 2.595 1.00 91.00 81 ILE A C 1
ATOM 633 O O . ILE A 1 81 ? -2.249 -3.950 1.401 1.00 91.00 81 ILE A O 1
ATOM 637 N N . GLY A 1 82 ? -2.659 -5.076 3.310 1.00 88.31 82 GLY A N 1
ATOM 638 C CA . GLY A 1 82 ? -3.742 -5.901 2.764 1.00 88.31 82 GLY A CA 1
ATOM 639 C C . GLY A 1 82 ? -3.289 -7.033 1.835 1.00 88.31 82 GLY A C 1
ATOM 640 O O . GLY A 1 82 ? -4.118 -7.595 1.133 1.00 88.31 82 GLY A O 1
ATOM 641 N N . GLU A 1 83 ? -2.001 -7.393 1.817 1.00 85.12 83 GLU A N 1
ATOM 642 C CA . GLU A 1 83 ? -1.477 -8.429 0.905 1.00 85.12 83 GLU A CA 1
ATOM 643 C C . GLU A 1 83 ? -2.004 -9.848 1.181 1.00 85.12 83 GLU A C 1
ATOM 645 O O . GLU A 1 83 ? -2.141 -10.633 0.246 1.00 85.12 83 GLU A O 1
ATOM 650 N N . LEU A 1 84 ? -2.388 -10.148 2.430 1.00 80.50 84 LEU A N 1
ATOM 651 C CA . LEU A 1 84 ? -2.871 -11.478 2.828 1.00 80.50 84 LEU A CA 1
ATOM 652 C C . LEU A 1 84 ? -4.342 -11.736 2.484 1.00 80.50 84 LEU A C 1
ATOM 654 O O . LEU A 1 84 ? -4.804 -12.867 2.628 1.00 80.50 84 LEU A O 1
AT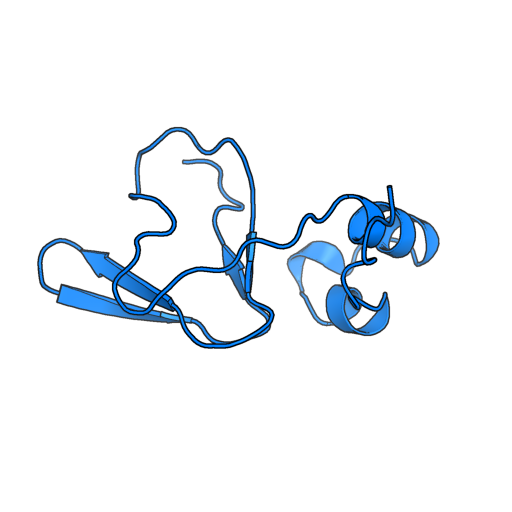OM 658 N N . GLY A 1 85 ? -5.083 -10.699 2.089 1.00 67.31 85 GLY A N 1
ATOM 659 C CA . GLY A 1 85 ? -6.465 -10.813 1.628 1.00 67.31 85 GLY A CA 1
ATOM 660 C C . G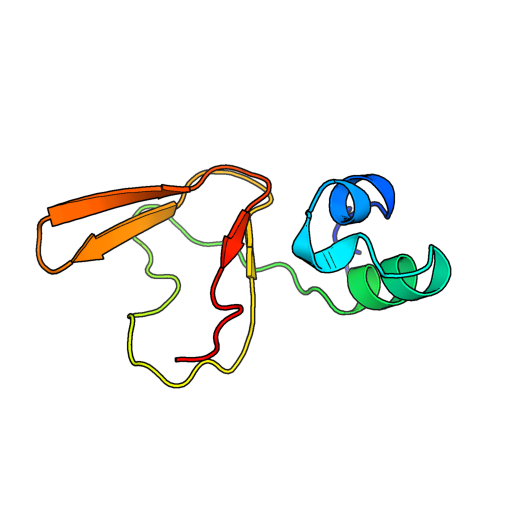LY A 1 85 ? -7.499 -11.341 2.639 1.00 67.31 85 GLY A C 1
ATOM 661 O O . GLY A 1 85 ? -8.565 -11.778 2.210 1.00 67.31 85 GLY A O 1
ATOM 662 N N . ARG A 1 86 ? -7.196 -11.352 3.945 1.00 56.38 86 ARG A N 1
ATOM 663 C CA . ARG A 1 86 ? -8.011 -11.986 4.998 1.00 56.38 86 ARG A CA 1
ATOM 664 C C . ARG A 1 86 ? -8.248 -11.087 6.204 1.00 56.38 86 ARG A C 1
ATOM 666 O O . ARG A 1 86 ? -7.335 -10.291 6.524 1.00 56.38 86 ARG A O 1
#